Protein AF-A0A6M3IDY9-F1 (afdb_monomer_lite)

Foldseek 3Di:
DDDDDDPDDDDDPVVVVVLVVPDDPVDDPVVSVVVVVVVVVVVVD

pLDDT: mean 83.15, std 11.21, range [49.28, 95.19]

Radius of gyration: 12.0 Å; chains: 1; bounding box: 32×22×28 Å

Structure (mmCIF, N/CA/C/O backbone):
data_AF-A0A6M3IDY9-F1
#
_entry.id   AF-A0A6M3IDY9-F1
#
loop_
_atom_site.group_PDB
_atom_site.id
_atom_site.type_symbol
_atom_site.label_atom_id
_atom_site.label_alt_id
_atom_site.label_comp_id
_atom_site.label_asym_id
_atom_site.label_entity_id
_atom_site.label_seq_id
_atom_site.pdbx_PDB_ins_code
_atom_site.Cartn_x
_atom_site.Cartn_y
_atom_site.Cartn_z
_atom_site.occupancy
_atom_site.B_iso_or_equiv
_atom_site.auth_seq_id
_atom_site.auth_comp_id
_atom_site.auth_asym_id
_atom_site.auth_atom_id
_atom_site.pdbx_PDB_model_num
ATOM 1 N N . MET A 1 1 ? -23.323 -0.327 -3.569 1.00 51.28 1 MET A N 1
ATOM 2 C CA . MET A 1 1 ? -22.083 -0.075 -2.801 1.00 51.28 1 MET A CA 1
ATOM 3 C C . MET A 1 1 ? -21.610 1.330 -3.122 1.00 51.28 1 MET A C 1
ATOM 5 O O . MET A 1 1 ? -21.492 1.653 -4.297 1.00 51.28 1 MET A O 1
ATOM 9 N N . THR A 1 2 ? -21.413 2.177 -2.115 1.00 68.69 2 THR A N 1
ATOM 10 C CA . THR A 1 2 ? -21.003 3.575 -2.317 1.00 68.69 2 THR A CA 1
ATOM 11 C C . THR A 1 2 ? -19.483 3.637 -2.439 1.00 68.69 2 THR A C 1
ATOM 13 O O . THR A 1 2 ? -18.780 3.269 -1.503 1.00 68.69 2 THR A O 1
ATOM 16 N N . SER A 1 3 ? -18.964 4.064 -3.593 1.00 68.62 3 SER A N 1
ATOM 17 C CA . SER A 1 3 ? -17.522 4.243 -3.794 1.00 68.62 3 SER A CA 1
ATOM 18 C C . SER A 1 3 ? -17.109 5.623 -3.288 1.00 68.62 3 SER A C 1
ATOM 20 O O . SER A 1 3 ? -17.515 6.633 -3.858 1.00 68.62 3 SER A O 1
ATOM 22 N N . ILE A 1 4 ? -16.292 5.674 -2.238 1.00 74.44 4 ILE A N 1
ATOM 23 C CA . ILE A 1 4 ? -15.728 6.924 -1.712 1.00 74.44 4 ILE A CA 1
ATOM 24 C C . ILE A 1 4 ? -14.372 7.165 -2.384 1.00 74.44 4 ILE A C 1
ATOM 26 O O . ILE A 1 4 ? -13.540 6.262 -2.439 1.00 74.44 4 ILE A O 1
ATOM 30 N N . LYS A 1 5 ? -14.150 8.377 -2.905 1.00 68.31 5 LYS A N 1
ATOM 31 C CA . LYS A 1 5 ? -12.864 8.813 -3.467 1.00 68.31 5 LYS A CA 1
ATOM 32 C C . LYS A 1 5 ? -12.249 9.860 -2.531 1.00 68.31 5 LYS A C 1
ATOM 34 O O . LYS A 1 5 ? -12.695 11.005 -2.568 1.00 68.31 5 LYS A O 1
ATOM 39 N N . PRO A 1 6 ? -11.296 9.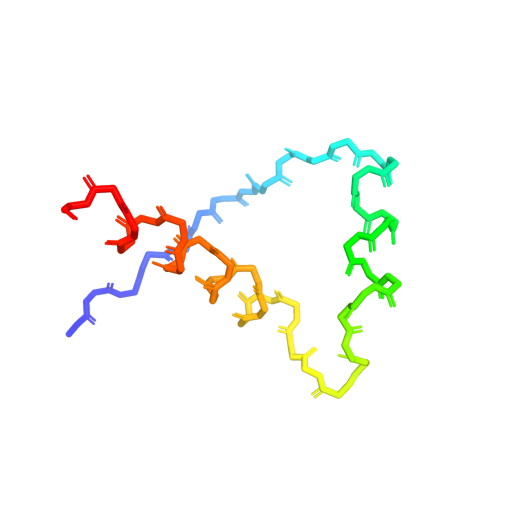493 -1.659 1.00 69.50 6 PRO A N 1
ATOM 40 C CA . PRO A 1 6 ? -10.612 10.475 -0.826 1.00 69.50 6 PRO A CA 1
ATOM 41 C C . PRO A 1 6 ? -9.817 11.459 -1.699 1.00 69.50 6 PRO A C 1
ATOM 43 O O . PRO A 1 6 ? -9.322 11.091 -2.763 1.00 69.50 6 PRO A O 1
ATOM 46 N N . ILE A 1 7 ? -9.741 12.714 -1.250 1.00 65.50 7 ILE A N 1
ATOM 47 C CA . ILE A 1 7 ? -9.285 13.856 -2.058 1.00 65.50 7 ILE A CA 1
ATOM 48 C C . ILE A 1 7 ? -7.784 13.767 -2.371 1.00 65.50 7 ILE A C 1
ATOM 50 O O . ILE A 1 7 ? -7.411 13.997 -3.515 1.00 65.50 7 ILE A O 1
ATOM 54 N N . THR A 1 8 ? -6.948 13.344 -1.419 1.00 72.69 8 THR A N 1
ATOM 55 C CA . THR A 1 8 ? -5.521 13.042 -1.626 1.00 72.69 8 THR A CA 1
ATOM 56 C C . THR A 1 8 ? -4.956 12.328 -0.395 1.00 72.69 8 THR A C 1
ATOM 58 O O . THR A 1 8 ? -5.319 12.642 0.735 1.00 72.69 8 THR A O 1
ATOM 61 N N . LEU A 1 9 ? -4.074 11.350 -0.611 1.00 78.88 9 LEU A N 1
ATOM 62 C CA . LEU A 1 9 ? -3.287 10.696 0.439 1.00 78.88 9 LEU A CA 1
ATOM 63 C C . LEU A 1 9 ? -1.920 11.380 0.504 1.00 78.88 9 LEU A C 1
ATOM 65 O O . LEU A 1 9 ? -1.176 11.342 -0.475 1.00 78.88 9 LEU A O 1
ATOM 69 N N . GLU A 1 10 ? -1.592 11.991 1.638 1.00 85.25 10 GLU A N 1
ATOM 70 C CA . GLU A 1 10 ? -0.239 12.477 1.906 1.00 85.25 10 GLU A CA 1
ATOM 71 C C . GLU A 1 10 ? 0.565 11.351 2.561 1.00 85.25 10 GLU A C 1
ATOM 73 O O . GLU A 1 10 ? 0.182 10.816 3.601 1.00 85.25 10 GLU A O 1
ATOM 78 N N . ILE A 1 11 ? 1.639 10.924 1.895 1.00 84.25 11 ILE A N 1
ATOM 79 C CA . ILE A 1 11 ? 2.462 9.787 2.311 1.00 84.25 11 ILE A CA 1
ATOM 80 C C . ILE A 1 11 ? 3.923 10.212 2.248 1.00 84.25 11 ILE A C 1
AT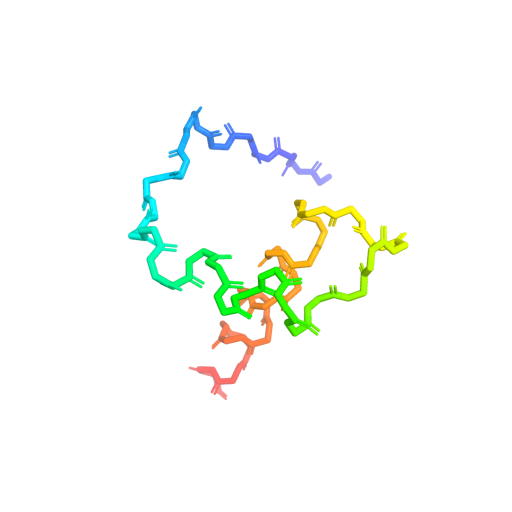OM 82 O O . ILE A 1 11 ? 4.375 10.765 1.243 1.00 84.25 11 ILE A O 1
ATOM 86 N N . GLU A 1 12 ? 4.676 9.902 3.299 1.00 94.44 12 GLU A N 1
ATOM 87 C CA 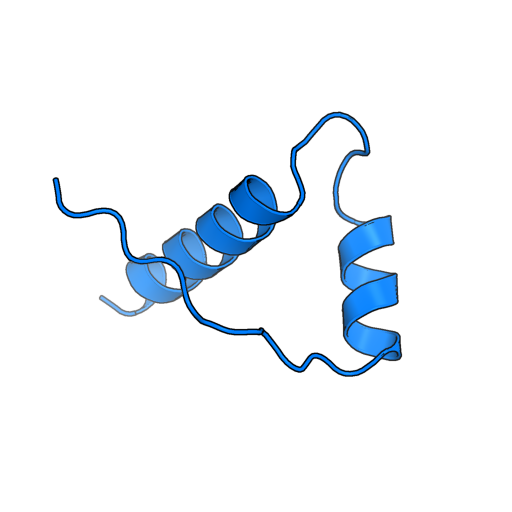. GLU A 1 12 ? 6.116 10.133 3.326 1.00 94.44 12 GLU A CA 1
ATOM 88 C C . GLU A 1 12 ? 6.824 9.421 2.163 1.00 94.44 12 GLU A C 1
ATOM 90 O O . GLU A 1 12 ? 6.556 8.257 1.842 1.00 94.44 12 GLU A O 1
ATOM 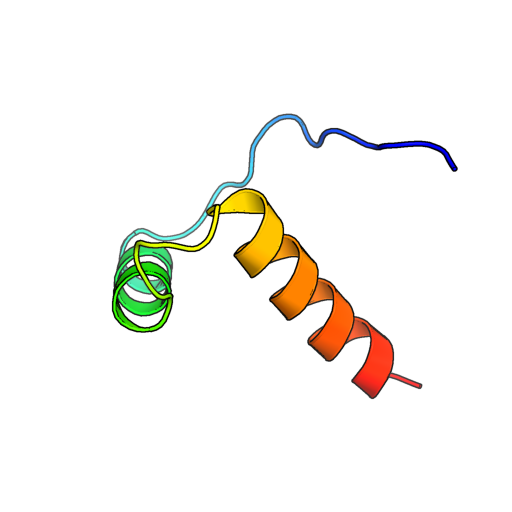95 N N . LYS A 1 13 ? 7.781 10.114 1.536 1.00 91.75 13 LYS A N 1
ATOM 96 C CA . LYS A 1 13 ? 8.481 9.635 0.333 1.00 91.75 13 LYS A CA 1
ATOM 97 C C . LYS A 1 13 ? 9.163 8.280 0.535 1.00 91.75 13 LYS A C 1
ATOM 99 O O . LYS A 1 13 ? 9.158 7.450 -0.377 1.00 91.75 13 LYS A O 1
ATOM 104 N N . GLU A 1 14 ? 9.763 8.060 1.701 1.00 95.19 14 GLU A N 1
ATOM 105 C CA . GLU A 1 14 ? 10.454 6.807 2.010 1.00 95.19 14 GLU A CA 1
ATOM 106 C C . GLU A 1 14 ? 9.466 5.638 2.0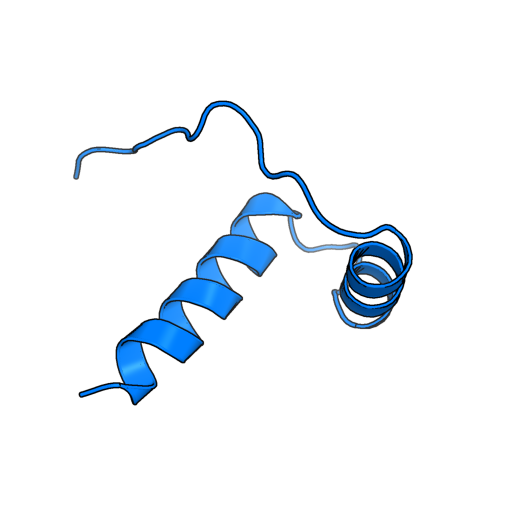95 1.00 95.19 14 GLU A C 1
ATOM 108 O O . GLU A 1 14 ? 9.667 4.608 1.447 1.00 95.19 14 GLU A O 1
ATOM 113 N N . LEU A 1 15 ? 8.350 5.831 2.807 1.00 92.00 15 LEU A N 1
ATOM 114 C CA . LEU A 1 15 ? 7.279 4.841 2.909 1.00 92.00 15 LEU A CA 1
ATOM 115 C C . LEU A 1 15 ? 6.696 4.518 1.527 1.00 92.00 15 LEU A C 1
ATOM 117 O O . LEU A 1 15 ? 6.511 3.352 1.178 1.00 92.00 15 LEU A O 1
ATOM 121 N N . TRP A 1 16 ? 6.472 5.551 0.710 1.00 90.69 16 TRP A N 1
ATOM 122 C CA . TRP A 1 16 ? 5.974 5.400 -0.655 1.00 90.69 16 TRP A CA 1
ATOM 123 C C . TRP A 1 16 ? 6.923 4.604 -1.553 1.00 90.69 16 TRP A C 1
ATOM 125 O O . TRP A 1 16 ? 6.487 3.822 -2.399 1.00 90.69 16 TRP A O 1
ATOM 135 N N . THR A 1 17 ? 8.227 4.798 -1.380 1.00 91.62 17 THR A N 1
ATOM 136 C CA . THR A 1 17 ? 9.243 4.097 -2.169 1.00 91.62 17 THR A CA 1
ATOM 137 C C . THR A 1 17 ? 9.274 2.619 -1.805 1.00 91.62 17 THR A C 1
ATOM 139 O O . THR A 1 17 ? 9.099 1.786 -2.694 1.00 91.62 17 THR A O 1
ATOM 142 N N . LYS A 1 18 ? 9.340 2.298 -0.506 1.00 92.81 18 LYS A N 1
ATOM 143 C CA . LYS A 1 18 ? 9.278 0.911 -0.015 1.00 92.81 18 LYS A CA 1
ATOM 144 C C . LYS A 1 18 ? 8.000 0.206 -0.472 1.00 92.81 18 LYS A C 1
ATOM 146 O O . LYS A 1 18 ? 8.040 -0.924 -0.949 1.00 92.81 18 LYS A O 1
ATOM 151 N N . PHE A 1 19 ? 6.859 0.893 -0.403 1.00 90.19 19 PHE A N 1
ATOM 152 C CA . PHE A 1 19 ? 5.586 0.344 -0.869 1.00 90.19 19 PHE A CA 1
ATOM 153 C C . PHE A 1 19 ? 5.609 -0.017 -2.364 1.00 90.19 19 PHE A C 1
ATOM 155 O O . PHE A 1 19 ? 5.158 -1.098 -2.748 1.00 90.19 19 PHE A O 1
ATOM 162 N N . LYS A 1 20 ? 6.167 0.854 -3.213 1.00 88.19 20 LYS A N 1
ATOM 163 C CA . LYS A 1 20 ? 6.281 0.600 -4.658 1.00 88.19 20 LYS A CA 1
ATOM 164 C C . LYS A 1 20 ? 7.278 -0.503 -5.007 1.00 88.19 20 LYS A C 1
ATOM 166 O O . LYS A 1 20 ? 7.100 -1.148 -6.033 1.00 88.19 20 LYS A O 1
ATOM 171 N N . GLU A 1 21 ? 8.307 -0.711 -4.195 1.00 91.50 21 GLU A N 1
ATOM 172 C CA . GLU A 1 21 ? 9.252 -1.821 -4.373 1.00 91.50 21 GLU A CA 1
ATOM 173 C C . GLU A 1 21 ? 8.608 -3.170 -4.042 1.00 91.50 21 GLU A C 1
ATOM 175 O O . GLU A 1 21 ? 8.863 -4.161 -4.722 1.00 91.50 21 GLU A O 1
ATOM 180 N N . MET A 1 22 ? 7.733 -3.202 -3.036 1.00 88.69 22 MET A N 1
ATOM 181 C CA . MET A 1 22 ? 7.026 -4.418 -2.627 1.00 88.69 22 MET A CA 1
ATOM 182 C C . MET A 1 22 ? 5.811 -4.747 -3.505 1.00 88.69 22 MET A C 1
ATOM 184 O O . MET A 1 22 ? 5.374 -5.897 -3.545 1.00 88.69 22 MET A O 1
ATOM 188 N N . THR A 1 23 ? 5.238 -3.754 -4.187 1.00 88.25 23 THR A N 1
ATOM 189 C CA . THR A 1 23 ? 4.015 -3.927 -4.982 1.00 88.25 23 THR A CA 1
ATOM 190 C C . THR A 1 23 ? 4.351 -4.274 -6.436 1.00 88.25 23 THR A C 1
ATOM 192 O O . THR A 1 23 ? 5.073 -3.517 -7.090 1.00 88.25 23 THR A O 1
ATOM 195 N N . PRO A 1 24 ? 3.802 -5.366 -7.004 1.00 86.75 24 PRO A N 1
ATOM 196 C CA . PRO A 1 24 ? 4.007 -5.695 -8.410 1.00 86.75 24 PRO A CA 1
ATOM 197 C C . PRO A 1 24 ? 3.530 -4.568 -9.333 1.00 86.75 24 PRO A C 1
ATOM 199 O O . PRO A 1 24 ? 2.422 -4.056 -9.186 1.00 86.75 24 PRO A O 1
ATOM 202 N N . ARG A 1 25 ? 4.329 -4.231 -10.352 1.00 85.75 25 ARG A N 1
ATOM 203 C CA . ARG A 1 25 ? 4.004 -3.170 -11.331 1.00 85.75 25 ARG A CA 1
ATOM 204 C C . ARG A 1 25 ? 2.745 -3.443 -12.164 1.00 85.75 25 ARG A C 1
ATOM 206 O O . ARG A 1 25 ? 2.242 -2.539 -12.819 1.00 85.75 25 ARG A O 1
ATOM 213 N N . THR A 1 26 ? 2.262 -4.682 -12.166 1.00 89.31 26 THR A N 1
ATOM 214 C CA . THR A 1 26 ? 1.035 -5.109 -12.850 1.00 89.31 26 THR A CA 1
ATOM 215 C C . THR A 1 26 ? -0.237 -4.741 -12.084 1.00 89.31 26 THR A C 1
ATOM 217 O O . THR A 1 26 ? -1.320 -4.769 -12.665 1.00 89.31 26 THR A O 1
ATOM 220 N N . VAL A 1 27 ? -0.127 -4.386 -10.799 1.00 88.19 27 VAL A N 1
ATOM 221 C CA . VAL A 1 27 ? -1.264 -4.044 -9.938 1.00 88.19 27 VAL A CA 1
ATOM 222 C C . VAL A 1 27 ? -1.474 -2.533 -9.932 1.00 88.19 27 VAL A C 1
ATOM 224 O O . VAL A 1 27 ? -0.527 -1.749 -9.832 1.00 88.19 27 VAL A O 1
ATOM 227 N N . ARG A 1 28 ? -2.735 -2.097 -10.022 1.00 89.12 28 ARG A N 1
ATOM 228 C CA . ARG A 1 28 ? -3.069 -0.676 -9.887 1.00 89.12 28 ARG A CA 1
ATOM 229 C C . ARG A 1 28 ? -2.780 -0.229 -8.457 1.00 89.12 28 ARG A C 1
ATOM 231 O O . ARG A 1 28 ? -3.241 -0.841 -7.501 1.00 89.12 28 ARG A O 1
ATOM 238 N N . LEU A 1 29 ? -2.073 0.889 -8.320 1.00 86.38 29 LEU A N 1
ATOM 239 C CA . LEU A 1 29 ? -1.687 1.471 -7.030 1.00 86.38 29 LEU A CA 1
ATOM 240 C C . LEU A 1 29 ? -2.855 1.618 -6.048 1.00 86.38 29 LEU A C 1
ATOM 242 O O . LEU A 1 29 ? -2.727 1.243 -4.888 1.00 86.38 29 LEU A O 1
ATOM 246 N N . ASN A 1 30 ? -4.001 2.111 -6.522 1.00 86.12 30 ASN A N 1
ATOM 247 C CA . ASN A 1 30 ? -5.190 2.257 -5.683 1.00 86.12 30 ASN A CA 1
ATOM 248 C C . ASN A 1 30 ? -5.676 0.910 -5.137 1.00 86.12 30 ASN A C 1
ATOM 250 O O . ASN A 1 30 ? -6.001 0.826 -3.957 1.00 86.12 30 ASN A O 1
ATOM 254 N N . ASP A 1 31 ? -5.677 -0.137 -5.963 1.00 89.25 31 ASP A N 1
ATOM 255 C CA . ASP A 1 31 ? -6.145 -1.466 -5.563 1.00 89.25 31 ASP A CA 1
ATOM 256 C C . ASP A 1 31 ? -5.209 -2.061 -4.503 1.00 89.25 31 ASP A C 1
ATOM 258 O O . ASP A 1 31 ? -5.670 -2.550 -3.473 1.00 89.25 31 ASP A O 1
ATOM 262 N N . ALA A 1 32 ? -3.893 -1.916 -4.691 1.00 90.44 32 ALA A N 1
ATOM 263 C CA . ALA A 1 32 ? -2.894 -2.362 -3.721 1.00 90.44 32 ALA A CA 1
ATOM 264 C C . ALA A 1 32 ? -3.012 -1.632 -2.366 1.00 90.44 32 ALA A C 1
ATOM 266 O O . ALA A 1 32 ? -2.918 -2.259 -1.309 1.00 90.44 32 ALA A O 1
ATOM 267 N N . IL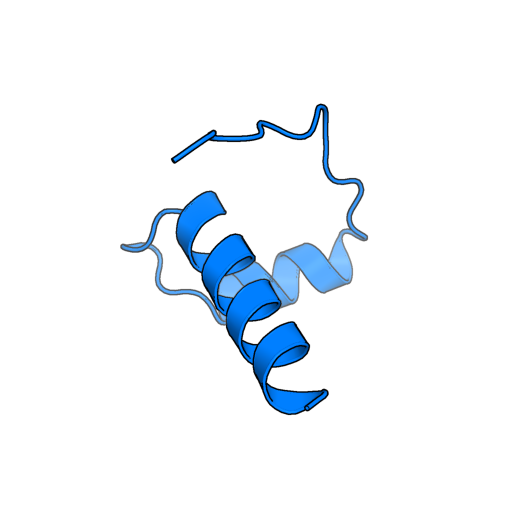E A 1 33 ? -3.254 -0.315 -2.378 1.00 89.38 33 ILE A N 1
ATOM 268 C CA . ILE A 1 33 ? -3.468 0.475 -1.153 1.00 89.38 33 ILE A CA 1
ATOM 269 C C . ILE A 1 33 ? -4.750 0.025 -0.442 1.00 89.38 33 ILE A C 1
ATOM 271 O O . ILE A 1 33 ? -4.742 -0.191 0.771 1.00 89.38 33 ILE A O 1
ATOM 275 N N . VAL A 1 34 ? -5.848 -0.142 -1.184 1.00 88.56 34 VAL A N 1
ATOM 276 C CA . VAL A 1 34 ? -7.132 -0.591 -0.627 1.00 88.56 34 VAL A CA 1
ATOM 277 C C . VAL A 1 34 ? -7.003 -1.986 -0.015 1.00 88.56 34 VAL A C 1
ATOM 279 O O . VAL A 1 34 ? -7.501 -2.203 1.088 1.00 88.56 34 VAL A O 1
ATOM 282 N N . GLU A 1 35 ? -6.296 -2.910 -0.668 1.00 90.31 35 GLU A N 1
ATOM 283 C CA . GLU A 1 35 ? -6.063 -4.261 -0.148 1.00 90.31 35 GLU A CA 1
ATOM 284 C C . GLU A 1 35 ? -5.247 -4.246 1.154 1.00 90.31 35 GLU A C 1
ATOM 286 O O . GLU A 1 35 ? -5.596 -4.940 2.114 1.00 90.31 35 GLU A O 1
ATOM 291 N N . LEU A 1 36 ? -4.192 -3.427 1.228 1.00 88.50 36 LEU A N 1
ATOM 292 C CA . LEU A 1 36 ? -3.410 -3.255 2.457 1.00 88.50 36 LEU A CA 1
ATOM 293 C C . LEU A 1 36 ? -4.265 -2.732 3.615 1.00 88.50 36 LEU A C 1
ATOM 295 O O . LEU A 1 36 ? -4.191 -3.260 4.729 1.00 88.50 36 LEU A O 1
ATOM 299 N N . ILE A 1 37 ? -5.092 -1.717 3.353 1.00 88.38 37 ILE A N 1
ATOM 300 C CA . ILE A 1 37 ? -6.014 -1.165 4.350 1.00 88.38 37 ILE A CA 1
ATOM 301 C C . ILE A 1 37 ? -7.027 -2.233 4.771 1.00 88.38 37 ILE A C 1
ATOM 303 O O . ILE A 1 37 ? -7.231 -2.433 5.969 1.00 88.38 37 ILE A O 1
ATOM 307 N N . ALA A 1 38 ? -7.617 -2.959 3.818 1.00 89.56 38 ALA A N 1
ATOM 308 C CA . ALA A 1 38 ? -8.595 -4.008 4.092 1.00 89.56 38 ALA A CA 1
ATOM 309 C C . ALA A 1 38 ? -8.010 -5.107 4.988 1.00 89.56 38 ALA A C 1
ATOM 311 O O . ALA A 1 38 ? -8.628 -5.457 5.994 1.00 89.56 38 ALA A O 1
ATOM 312 N N . LYS A 1 39 ? -6.789 -5.581 4.692 1.00 90.50 39 LYS A N 1
ATOM 313 C CA . LYS A 1 39 ? -6.060 -6.535 5.545 1.00 90.50 39 LYS A CA 1
ATOM 314 C C . LYS A 1 39 ? -5.894 -5.985 6.960 1.00 90.50 39 LYS A C 1
ATOM 316 O O . LYS A 1 39 ? -6.263 -6.650 7.922 1.00 90.50 39 LYS A O 1
ATOM 321 N N . LYS A 1 40 ? -5.406 -4.748 7.097 1.00 89.56 40 LYS A N 1
ATOM 322 C CA . LYS A 1 40 ? -5.153 -4.132 8.408 1.00 89.56 40 LYS A CA 1
ATOM 323 C C . LYS A 1 40 ? -6.425 -3.923 9.235 1.00 89.56 40 LYS A C 1
ATOM 325 O O . LYS A 1 40 ? -6.384 -4.099 10.453 1.00 89.56 40 LYS A O 1
ATOM 330 N N . VAL A 1 41 ? -7.527 -3.528 8.599 1.00 89.88 41 VAL A N 1
ATOM 331 C CA . VAL A 1 41 ? -8.823 -3.310 9.261 1.00 89.88 41 VAL A CA 1
ATOM 332 C C . VAL A 1 41 ? -9.471 -4.641 9.644 1.00 89.88 41 VAL A C 1
ATOM 334 O O . VAL A 1 41 ? -10.005 -4.749 10.745 1.00 89.88 41 VAL A O 1
ATOM 337 N N . ALA A 1 42 ? -9.376 -5.666 8.792 1.00 83.00 42 ALA A N 1
ATOM 338 C CA . ALA A 1 42 ? -9.915 -6.995 9.075 1.00 83.00 42 ALA A CA 1
ATOM 339 C C . ALA A 1 42 ? -9.222 -7.678 10.267 1.00 83.00 42 ALA A C 1
ATOM 341 O O . ALA A 1 42 ? -9.892 -8.326 11.061 1.00 83.00 42 ALA A O 1
ATOM 342 N N . THR A 1 43 ? -7.907 -7.492 10.443 1.00 71.69 43 THR A N 1
ATOM 343 C CA . THR A 1 43 ? -7.148 -8.059 11.580 1.00 71.69 43 THR A CA 1
ATOM 344 C C . THR A 1 43 ? -7.472 -7.403 12.929 1.00 71.69 43 THR A C 1
ATOM 346 O O . THR A 1 43 ? -7.070 -7.910 13.969 1.00 71.69 43 THR A O 1
ATOM 349 N N . LYS A 1 44 ? -8.166 -6.259 12.948 1.00 58.97 44 LYS A N 1
ATOM 350 C CA . LYS A 1 44 ? -8.519 -5.541 14.187 1.00 58.97 44 LYS A CA 1
ATOM 351 C C . LYS A 1 44 ? -9.841 -6.007 14.823 1.00 58.97 44 LYS A C 1
ATOM 353 O O . LYS A 1 44 ? -10.322 -5.331 15.732 1.00 58.97 44 LYS A O 1
ATOM 358 N N . ARG A 1 45 ? -10.426 -7.110 14.348 1.00 49.28 45 ARG A N 1
ATOM 359 C CA . ARG A 1 45 ? -11.626 -7.739 14.913 1.00 49.28 45 ARG A CA 1
ATOM 360 C C . ARG A 1 45 ? -11.313 -9.079 15.551 1.00 49.28 45 ARG A C 1
ATOM 362 O O . ARG A 1 45 ? -10.466 -9.799 14.984 1.00 49.28 45 ARG A O 1
#

Organism: NCBI:txid1070528

Sequence (45 aa):
MTSIKPITLEIEKELWTKFKEMTPRTVRLNDAIVELIAKKVATKR

Secondary structure (DSSP, 8-state):
------S-----HHHHHHHHHHS-TTS-HHHHHHHHHHHHHHTT-